Protein AF-A0A9D1CIZ6-F1 (afdb_monomer_lite)

InterPro domains:
  IPR032688 ABC-2 type transporter permease protein NosY-like [PF12679] (27-135)

Sequence (135 aa):
MQAAKAASGITTAKAPDRRAARGGFRTLYQKELADHFHSARFKIVFGLLVLTSLASLYGGLSGIRSADATSSDYVILALYTYSASGIPSFASFLAYLAPLAGLVLGFDAINRERSQGTLNRLVSQPIHRDAVINA

Organism: NCBI:txid2840693

Radius of gyration: 28.51 Å; chains: 1; bounding box: 68×51×86 Å

Foldseek 3Di:
DDDDDDDDPPPPDDPPDPVCLQCVVVVVVVVLVVVLCVDPVNVVLVVVLVVLLVVLLVVQVVVCVVVVVPPPPCSPVSSQQDADVVRGGSVVSCVPSVVVSVVVSVVVSVVVCVVVVNNVVVVVDDRDPCNVVSD

Secondary structure (DSSP, 8-state):
-------------PPP-TTHHHHHHHHHHHHHHHHHHH-HHHHHHHHHHHHHHHHHHHHHHHHHHHTTGGG-TTHHHHHHH--BTTB--HHHHHHHHHHHHHHHHHHHHHHHHHHTT-HHHHHHSPPPHHHHHT-

pLDDT: mean 81.63, std 13.82, range [42.69, 95.06]

Structure (mmCIF, N/CA/C/O backbone):
data_AF-A0A9D1CIZ6-F1
#
_entry.id   AF-A0A9D1CIZ6-F1
#
loop_
_atom_site.group_PDB
_atom_site.id
_atom_site.type_symbol
_atom_site.label_atom_id
_atom_site.label_alt_id
_atom_site.label_comp_id
_atom_site.label_asym_id
_atom_site.label_entity_id
_atom_site.label_seq_id
_atom_site.pdbx_PDB_ins_code
_atom_site.Cartn_x
_atom_site.Cartn_y
_atom_site.Cartn_z
_atom_site.occupancy
_atom_site.B_iso_or_equiv
_atom_site.auth_seq_id
_atom_site.auth_comp_id
_atom_site.auth_asym_id
_atom_site.auth_atom_id
_atom_site.pdbx_PDB_model_num
ATOM 1 N N . MET A 1 1 ? -52.247 -42.228 57.428 1.00 49.25 1 MET A N 1
ATOM 2 C CA . MET A 1 1 ? -51.387 -42.541 56.267 1.00 49.25 1 MET A CA 1
ATOM 3 C C . MET A 1 1 ? -51.825 -41.695 55.082 1.00 49.25 1 MET A C 1
ATOM 5 O O . MET A 1 1 ? -52.850 -42.005 54.501 1.00 49.25 1 MET A O 1
ATOM 9 N N . GLN A 1 2 ? -51.088 -40.639 54.741 1.00 42.69 2 GLN A N 1
ATOM 10 C CA . GLN A 1 2 ? -50.898 -40.200 53.352 1.00 42.69 2 GLN A CA 1
ATOM 11 C C . GLN A 1 2 ? -49.779 -39.158 53.337 1.00 42.69 2 GLN A C 1
ATOM 13 O O . GLN A 1 2 ? -49.846 -38.139 54.018 1.00 42.69 2 GLN A O 1
ATOM 18 N N . ALA A 1 3 ? -48.699 -39.522 52.652 1.00 48.97 3 ALA A N 1
ATOM 19 C CA . ALA A 1 3 ? -47.432 -38.818 52.613 1.00 48.97 3 ALA A CA 1
ATOM 20 C C . ALA A 1 3 ? -47.459 -37.673 51.593 1.00 48.97 3 ALA A C 1
ATOM 22 O O . ALA A 1 3 ? -48.099 -37.761 50.545 1.00 48.97 3 ALA A O 1
ATOM 23 N N . ALA A 1 4 ? -46.730 -36.610 51.925 1.00 51.75 4 ALA A N 1
ATOM 24 C CA . ALA A 1 4 ? -46.528 -35.424 51.114 1.00 51.75 4 ALA A CA 1
ATOM 25 C C . ALA A 1 4 ? -45.938 -35.758 49.731 1.00 51.75 4 ALA A C 1
ATOM 27 O O . ALA A 1 4 ? -44.907 -36.418 49.609 1.00 51.75 4 ALA A O 1
ATOM 28 N N . LYS A 1 5 ? -46.591 -35.255 48.680 1.00 50.66 5 LYS A N 1
ATOM 29 C CA . LYS A 1 5 ? -46.140 -35.320 47.287 1.00 50.66 5 LYS A CA 1
ATOM 30 C C . LYS A 1 5 ? -45.131 -34.194 47.046 1.00 50.66 5 LYS A C 1
ATOM 32 O O . LYS A 1 5 ? -45.517 -33.046 46.844 1.00 50.66 5 LYS A O 1
ATOM 37 N N . ALA A 1 6 ? -43.842 -34.520 47.112 1.00 50.91 6 ALA A N 1
ATOM 38 C CA . ALA A 1 6 ? -42.755 -33.594 46.813 1.00 50.91 6 ALA A CA 1
ATOM 39 C C . ALA A 1 6 ? -42.740 -33.227 45.318 1.00 50.91 6 ALA A C 1
ATOM 41 O O . ALA A 1 6 ? -42.762 -34.092 44.441 1.00 50.91 6 ALA A O 1
ATOM 42 N N . ALA A 1 7 ? -42.715 -31.925 45.041 1.00 58.78 7 ALA A N 1
ATOM 43 C CA . ALA A 1 7 ? -42.565 -31.354 43.714 1.00 58.78 7 ALA A CA 1
ATOM 44 C C . ALA A 1 7 ? -41.140 -31.597 43.187 1.00 58.78 7 ALA A C 1
ATOM 46 O O . ALA A 1 7 ? -40.175 -31.082 43.743 1.00 58.78 7 ALA A O 1
ATOM 47 N N . SER A 1 8 ? -41.013 -32.356 42.097 1.00 52.41 8 SER A N 1
ATOM 48 C CA . SER A 1 8 ? -39.769 -32.486 41.331 1.00 52.41 8 SER A CA 1
ATOM 49 C C . SER A 1 8 ? -39.896 -31.664 40.049 1.00 52.41 8 SER A C 1
ATOM 51 O O . SER A 1 8 ? -40.193 -32.175 38.971 1.00 52.41 8 SER A O 1
ATOM 53 N N . GLY A 1 9 ? -39.757 -30.346 40.196 1.00 52.78 9 GLY A N 1
ATOM 54 C CA . GLY A 1 9 ? -39.577 -29.429 39.077 1.00 52.78 9 GLY A CA 1
ATOM 55 C C . GLY A 1 9 ? -38.120 -29.470 38.634 1.00 52.78 9 GLY A C 1
ATOM 56 O O . GLY A 1 9 ? -37.329 -28.627 39.044 1.00 52.78 9 GLY A O 1
ATOM 57 N N . ILE A 1 10 ? -37.754 -30.473 37.833 1.00 59.28 10 ILE A N 1
ATOM 58 C CA . ILE A 1 10 ? -36.444 -30.524 37.180 1.00 59.28 10 ILE A CA 1
ATOM 59 C C . ILE A 1 10 ? -36.441 -29.433 36.110 1.00 59.28 10 ILE A C 1
ATOM 61 O O . ILE A 1 10 ? -37.005 -29.586 35.028 1.00 59.28 10 ILE A O 1
ATOM 65 N N . THR A 1 11 ? -35.826 -28.301 36.432 1.00 60.28 11 THR A N 1
ATOM 66 C CA . THR A 1 11 ? -35.488 -27.252 35.478 1.00 60.28 11 THR A CA 1
ATOM 67 C C . THR A 1 11 ? -34.479 -27.821 34.484 1.00 60.28 11 THR A C 1
ATOM 69 O O . THR A 1 11 ? -33.290 -27.952 34.762 1.00 60.28 11 THR A O 1
ATOM 72 N N . THR A 1 12 ? -34.948 -28.197 33.295 1.00 60.03 12 THR A N 1
ATOM 73 C CA . THR A 1 12 ? -34.079 -28.506 32.158 1.00 60.03 12 THR A CA 1
ATOM 74 C C . THR A 1 12 ? -33.305 -27.247 31.783 1.00 60.03 12 THR A C 1
ATOM 76 O O . THR A 1 12 ? -33.806 -26.385 31.059 1.00 60.03 12 THR A O 1
ATOM 79 N N . ALA A 1 13 ? -32.086 -27.117 32.304 1.00 58.56 13 ALA A N 1
ATOM 80 C CA . ALA A 1 13 ? -31.136 -26.109 31.870 1.00 58.56 13 ALA A CA 1
ATOM 81 C C . ALA A 1 13 ? -30.879 -26.306 30.369 1.00 58.56 13 ALA A C 1
ATOM 83 O O . ALA A 1 13 ? -30.318 -27.316 29.941 1.00 58.56 13 ALA A O 1
ATOM 84 N N . LYS A 1 14 ? -31.341 -25.351 29.557 1.00 61.72 14 LYS A N 1
ATOM 85 C CA . LYS A 1 14 ? -31.090 -25.305 28.115 1.00 61.72 14 LYS A CA 1
ATOM 86 C C . LYS A 1 14 ? -29.576 -25.310 27.895 1.00 61.72 14 LYS A C 1
ATOM 88 O O . LYS A 1 14 ? -28.889 -24.388 28.329 1.00 61.72 14 LYS A O 1
ATOM 93 N N . ALA A 1 15 ? -29.064 -26.358 27.250 1.00 63.34 15 ALA A N 1
ATOM 94 C CA . ALA A 1 15 ? -27.646 -26.475 26.934 1.00 63.34 15 ALA A CA 1
ATOM 95 C C . ALA A 1 15 ? -27.171 -25.240 26.139 1.00 63.34 15 ALA A C 1
ATOM 97 O O . ALA A 1 15 ? -27.902 -24.778 25.256 1.00 63.34 15 ALA A O 1
ATOM 98 N N . PRO A 1 16 ? -25.975 -24.694 26.433 1.00 60.22 16 PRO A N 1
ATOM 99 C CA . PRO A 1 16 ? -25.461 -23.527 25.732 1.00 60.22 16 PRO A CA 1
ATOM 100 C C . PRO A 1 16 ? -25.316 -23.840 24.240 1.00 60.22 16 PRO A C 1
ATOM 102 O O . PRO A 1 16 ? -24.802 -24.894 23.855 1.00 60.22 16 PRO A O 1
ATOM 105 N N . ASP A 1 17 ? -25.805 -22.927 23.405 1.00 60.56 17 ASP A N 1
ATOM 106 C CA . ASP A 1 17 ? -25.877 -23.087 21.957 1.00 60.56 17 ASP A CA 1
ATOM 107 C C . ASP A 1 17 ? -24.463 -23.132 21.349 1.00 60.56 17 ASP A C 1
ATOM 109 O O . ASP A 1 17 ? -23.820 -22.112 21.093 1.00 60.56 17 ASP A O 1
ATOM 113 N N . ARG A 1 18 ? -23.945 -24.349 21.140 1.00 57.00 18 ARG A N 1
ATOM 114 C CA . ARG A 1 18 ? -22.586 -24.618 20.631 1.00 57.00 18 ARG A CA 1
ATOM 115 C C . ARG A 1 18 ? -22.340 -24.065 19.219 1.00 57.00 18 ARG A C 1
ATOM 117 O O . ARG A 1 18 ? -21.194 -24.038 18.774 1.00 57.00 18 ARG A O 1
ATOM 124 N N . ARG A 1 19 ? -23.386 -23.625 18.506 1.00 53.09 19 ARG A N 1
ATOM 125 C CA . ARG A 1 19 ? -23.282 -23.057 17.152 1.00 53.09 19 ARG A CA 1
ATOM 126 C C . ARG A 1 19 ? -22.657 -21.658 17.139 1.00 53.09 19 ARG A C 1
ATOM 128 O O . ARG A 1 19 ? -21.920 -21.348 16.207 1.00 53.09 19 ARG A O 1
ATOM 135 N N . ALA A 1 20 ? -22.857 -20.856 18.187 1.00 53.12 20 ALA A N 1
ATOM 136 C CA . ALA A 1 20 ? -22.302 -19.500 18.272 1.00 53.12 20 ALA A CA 1
ATOM 137 C C . ALA A 1 20 ? -20.763 -19.479 18.401 1.00 53.12 20 ALA A C 1
ATOM 139 O O . ALA A 1 20 ? -20.105 -18.573 17.893 1.00 53.12 20 ALA A O 1
ATOM 140 N N . ALA A 1 21 ? -20.174 -20.506 19.024 1.00 54.84 21 ALA A N 1
ATOM 141 C CA . ALA A 1 21 ? -18.742 -20.549 19.331 1.00 54.84 21 ALA A CA 1
ATOM 142 C C . ALA A 1 21 ? -17.835 -20.839 18.117 1.00 54.84 21 ALA A C 1
ATOM 144 O O . ALA A 1 21 ? -16.661 -20.487 18.145 1.00 54.84 21 ALA A O 1
ATOM 145 N N . ARG A 1 22 ? -18.361 -21.462 17.052 1.00 57.12 22 ARG A N 1
ATOM 146 C CA . ARG A 1 22 ? -17.583 -21.820 15.846 1.00 57.12 22 ARG A CA 1
ATOM 147 C C . ARG A 1 22 ? -17.650 -20.771 14.732 1.00 57.12 22 ARG A C 1
ATOM 149 O O . ARG A 1 22 ? -16.726 -20.676 13.940 1.00 57.12 22 ARG A O 1
ATOM 156 N N . GLY A 1 23 ? -18.721 -19.976 14.667 1.00 61.94 23 GLY A N 1
ATOM 157 C CA . GLY A 1 23 ? -18.898 -18.955 13.623 1.00 61.94 23 GLY A CA 1
ATOM 158 C C . GLY A 1 23 ? -18.379 -17.559 13.985 1.00 61.94 23 GLY A C 1
ATOM 159 O O . GLY A 1 23 ? -18.101 -16.764 13.090 1.00 61.94 23 GLY A O 1
ATOM 160 N N . GLY A 1 24 ? -18.229 -17.262 15.282 1.00 76.06 24 GLY A N 1
ATOM 161 C CA . GLY A 1 24 ? -17.985 -15.903 15.779 1.00 76.06 24 GLY A CA 1
ATOM 162 C C . GLY A 1 24 ? -16.670 -15.267 15.314 1.00 76.06 24 GLY A C 1
ATOM 163 O O . GLY A 1 24 ? -16.638 -14.074 15.011 1.00 76.06 24 GLY A O 1
ATOM 164 N N . PHE A 1 25 ? -15.593 -16.053 15.208 1.00 79.50 25 PHE A N 1
ATOM 165 C CA . PHE A 1 25 ? -14.284 -15.544 14.785 1.00 79.50 25 PHE A CA 1
ATOM 166 C C . PHE A 1 25 ? -14.290 -15.097 13.321 1.00 79.50 25 PHE A C 1
ATOM 168 O O . PHE A 1 25 ? -13.880 -13.981 13.015 1.00 79.50 25 PHE A O 1
ATOM 175 N N . ARG A 1 26 ? -14.834 -15.924 12.420 1.00 82.88 26 ARG A N 1
ATOM 176 C CA . ARG A 1 26 ? -14.947 -15.585 10.997 1.00 82.88 26 ARG A CA 1
ATOM 177 C C . ARG A 1 26 ? -15.812 -14.344 10.778 1.00 82.88 26 ARG A C 1
ATOM 179 O O . ARG A 1 26 ? -15.436 -13.484 9.987 1.00 82.88 26 ARG A O 1
ATOM 186 N N . THR A 1 27 ? -16.937 -14.223 11.486 1.00 83.94 27 THR A N 1
ATOM 187 C CA . THR A 1 27 ? -17.799 -13.033 11.393 1.00 83.94 27 THR A CA 1
ATOM 188 C C . THR A 1 27 ? -17.107 -11.776 11.910 1.00 83.94 27 THR A C 1
ATOM 190 O O . THR A 1 27 ? -17.237 -10.720 11.298 1.00 83.94 27 THR A O 1
ATOM 193 N N . LEU A 1 28 ? -16.336 -11.886 12.998 1.00 82.81 28 LEU A N 1
ATOM 194 C CA . LEU A 1 28 ? -15.550 -10.775 13.528 1.00 82.81 28 LEU A CA 1
ATOM 195 C C . LEU A 1 28 ? -14.457 -10.367 12.535 1.00 82.81 28 LEU A C 1
ATOM 197 O O . LEU A 1 28 ? -14.377 -9.200 12.178 1.00 82.81 28 LEU A O 1
ATOM 201 N N . TYR A 1 29 ? -13.680 -11.327 12.031 1.00 85.00 29 TYR A N 1
ATOM 202 C CA . TYR A 1 29 ? -12.633 -11.083 11.039 1.00 85.00 29 TYR A CA 1
ATOM 203 C C . TYR A 1 29 ? -13.176 -10.387 9.789 1.00 85.00 29 TYR A C 1
ATOM 205 O O . TYR A 1 29 ? -12.629 -9.378 9.358 1.00 85.00 29 TYR A O 1
ATOM 213 N N . GLN A 1 30 ? -14.276 -10.890 9.222 1.00 88.31 30 GLN A N 1
ATOM 214 C CA . GLN A 1 30 ? -14.899 -10.283 8.045 1.00 88.31 30 GLN A CA 1
ATOM 215 C C . GLN A 1 30 ? -15.380 -8.858 8.323 1.00 88.31 30 GLN A C 1
ATOM 217 O O . GLN A 1 30 ? -15.211 -7.987 7.472 1.00 88.31 30 GLN A O 1
ATOM 222 N N . LYS A 1 31 ? -15.941 -8.613 9.511 1.00 86.69 31 LYS A N 1
ATOM 223 C CA . LYS A 1 31 ? -16.367 -7.280 9.939 1.00 86.69 31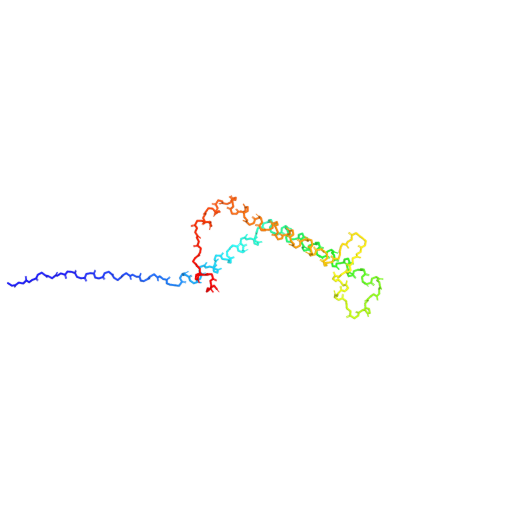 LYS A CA 1
ATOM 224 C C . LYS A 1 31 ? -15.173 -6.328 10.075 1.00 86.69 31 LYS A C 1
ATOM 226 O O . LYS A 1 31 ? -15.204 -5.255 9.484 1.00 86.69 31 LYS A O 1
ATOM 231 N N . GLU A 1 32 ? -14.106 -6.731 10.764 1.00 86.69 32 GLU A N 1
ATOM 232 C CA . GLU A 1 32 ? -12.905 -5.898 10.932 1.00 86.69 32 GLU A CA 1
ATOM 233 C C . GLU A 1 32 ? -12.189 -5.629 9.597 1.00 86.69 32 GLU A C 1
ATOM 235 O O . GLU A 1 32 ? -11.774 -4.502 9.320 1.00 86.69 32 GLU A O 1
ATOM 240 N N . LEU A 1 33 ? -12.097 -6.632 8.717 1.00 88.38 33 LEU A N 1
ATOM 241 C CA . LEU A 1 33 ? -11.508 -6.477 7.386 1.00 88.38 33 LEU A CA 1
ATOM 242 C C . LEU A 1 33 ? -12.321 -5.503 6.518 1.00 88.38 33 LEU A C 1
ATOM 244 O O . LEU A 1 33 ? -11.754 -4.619 5.873 1.00 88.38 33 LEU A O 1
ATOM 248 N N . ALA A 1 34 ? -13.650 -5.644 6.514 1.00 89.56 34 ALA A N 1
ATOM 249 C CA . ALA A 1 34 ? -14.538 -4.752 5.777 1.00 89.56 34 ALA A CA 1
ATOM 250 C C . ALA A 1 34 ? -14.433 -3.311 6.294 1.00 89.56 34 ALA A C 1
ATOM 252 O O . ALA A 1 34 ? -14.292 -2.379 5.497 1.00 89.56 34 ALA A O 1
ATOM 253 N N . ASP A 1 35 ? -14.413 -3.131 7.616 1.00 86.81 35 ASP A N 1
ATOM 254 C CA . ASP A 1 35 ? -14.234 -1.824 8.244 1.00 86.81 35 ASP A CA 1
ATOM 255 C C . ASP A 1 35 ? -12.882 -1.203 7.870 1.00 86.81 35 ASP A C 1
ATOM 257 O O . ASP A 1 35 ? -12.802 0.017 7.668 1.00 86.81 35 ASP A O 1
ATOM 261 N N . HIS A 1 36 ? -11.818 -2.006 7.772 1.00 89.25 36 HIS A N 1
ATOM 262 C CA . HIS A 1 36 ? -10.498 -1.539 7.358 1.00 89.25 36 HIS A CA 1
ATOM 263 C C . HIS A 1 36 ? -10.477 -1.121 5.878 1.00 89.25 36 HIS A C 1
ATOM 265 O O . HIS A 1 36 ? -9.971 -0.044 5.557 1.00 89.25 36 HIS A O 1
ATOM 271 N N . PHE A 1 37 ? -11.054 -1.916 4.971 1.00 90.50 37 PHE A N 1
ATOM 272 C CA . PHE A 1 37 ? -11.102 -1.601 3.536 1.00 90.50 37 PHE A CA 1
ATOM 273 C C . PHE A 1 37 ? -12.026 -0.428 3.194 1.00 90.50 37 PHE A C 1
ATOM 275 O O . PHE A 1 37 ? -11.776 0.312 2.239 1.00 90.50 37 PHE A O 1
ATOM 282 N N . HIS A 1 38 ? -13.067 -0.191 3.993 1.00 90.12 38 HIS A N 1
ATOM 283 C CA . HIS A 1 38 ? -13.930 0.974 3.816 1.00 90.12 38 HIS A CA 1
ATOM 284 C C . HIS A 1 38 ? -13.307 2.288 4.307 1.00 90.12 38 HIS A C 1
ATOM 286 O O . HIS A 1 38 ? -13.775 3.357 3.894 1.00 90.12 38 HIS A O 1
ATOM 292 N N . SER A 1 39 ? -12.245 2.231 5.118 1.00 89.69 39 SER A N 1
ATOM 293 C CA . SER A 1 39 ? -11.541 3.409 5.634 1.00 89.69 39 SER A CA 1
ATOM 294 C C . SER A 1 39 ? -11.007 4.300 4.507 1.00 89.69 39 SER A C 1
ATOM 296 O O . SER A 1 39 ? -10.341 3.833 3.582 1.00 89.69 39 SER A O 1
ATOM 298 N N . ALA A 1 40 ? -11.242 5.612 4.606 1.00 91.06 40 ALA A N 1
ATOM 299 C CA . ALA A 1 40 ? -10.680 6.587 3.670 1.00 91.06 40 ALA A CA 1
ATOM 300 C C . ALA A 1 40 ? -9.141 6.551 3.660 1.00 91.06 40 ALA A C 1
ATOM 302 O O . ALA A 1 40 ? -8.532 6.655 2.600 1.00 91.06 40 ALA A O 1
ATOM 303 N N . ARG A 1 41 ? -8.515 6.332 4.826 1.00 90.62 41 ARG A N 1
ATOM 304 C CA . ARG A 1 41 ? -7.052 6.250 4.969 1.00 90.62 41 ARG A CA 1
ATOM 305 C C . ARG A 1 41 ? -6.478 5.072 4.190 1.00 90.62 41 ARG A C 1
ATOM 307 O O . ARG A 1 41 ? -5.543 5.252 3.416 1.00 90.62 41 ARG A O 1
ATOM 314 N N . PHE A 1 42 ? -7.102 3.899 4.324 1.00 92.50 42 PHE A N 1
ATOM 315 C CA . PHE A 1 42 ? -6.738 2.715 3.550 1.00 92.50 42 PHE A CA 1
ATOM 316 C C . PHE A 1 42 ? -6.852 2.983 2.047 1.00 92.50 42 PHE A C 1
ATOM 318 O O . PHE A 1 42 ? -5.905 2.726 1.312 1.00 92.50 42 PHE A O 1
ATOM 325 N N . LYS A 1 43 ? -7.972 3.562 1.593 1.00 94.19 43 LYS A N 1
ATOM 326 C CA . LYS A 1 43 ? -8.195 3.872 0.171 1.00 94.19 43 LYS A CA 1
ATOM 327 C C . LYS A 1 43 ? -7.147 4.832 -0.394 1.00 94.19 43 LYS A C 1
ATOM 329 O O . LYS A 1 43 ? -6.702 4.626 -1.517 1.00 94.19 43 LYS A O 1
ATOM 334 N N . ILE A 1 44 ? -6.731 5.843 0.372 1.00 93.56 44 ILE A N 1
ATOM 335 C CA . ILE A 1 44 ? -5.686 6.793 -0.043 1.00 93.56 44 ILE A CA 1
ATOM 336 C C . ILE A 1 44 ? -4.338 6.082 -0.196 1.00 93.56 44 ILE A C 1
ATOM 338 O O . ILE A 1 44 ? -3.702 6.205 -1.240 1.00 93.56 44 ILE A O 1
ATOM 342 N N . VAL A 1 45 ? -3.914 5.311 0.812 1.00 92.62 45 VAL A N 1
ATOM 343 C CA . VAL A 1 45 ? -2.633 4.582 0.772 1.00 92.62 45 VAL A CA 1
ATOM 344 C C . VAL A 1 45 ? -2.637 3.542 -0.350 1.00 92.62 45 VAL A C 1
ATOM 346 O O . VAL A 1 45 ? -1.689 3.470 -1.128 1.00 92.62 45 VAL A O 1
ATOM 349 N N . PHE A 1 46 ? -3.723 2.780 -0.483 1.00 92.62 46 PHE A N 1
ATOM 350 C CA . PHE A 1 46 ? -3.889 1.798 -1.550 1.00 92.62 46 PHE A CA 1
ATOM 351 C C . PHE A 1 46 ? -3.875 2.455 -2.936 1.00 92.62 46 PHE A C 1
ATOM 353 O O . PHE A 1 46 ? -3.171 1.993 -3.829 1.00 92.62 46 PHE A O 1
ATOM 360 N N . GLY A 1 47 ? -4.585 3.574 -3.106 1.00 94.75 47 GLY A N 1
ATOM 361 C CA . GLY A 1 47 ? -4.572 4.350 -4.343 1.00 94.75 47 GLY A CA 1
ATOM 362 C C . GLY A 1 47 ? -3.174 4.853 -4.701 1.00 94.75 47 GLY A C 1
ATOM 363 O O . GLY A 1 47 ? -2.758 4.722 -5.849 1.00 94.75 47 GLY A O 1
ATOM 364 N N . LEU A 1 48 ? -2.413 5.352 -3.723 1.00 92.50 48 LEU A N 1
ATOM 365 C CA . LEU A 1 48 ? -1.033 5.789 -3.933 1.00 92.50 48 LEU A CA 1
ATOM 366 C C . LEU A 1 48 ? -0.131 4.627 -4.374 1.00 92.50 48 LEU A C 1
ATOM 368 O O . LEU A 1 48 ? 0.644 4.785 -5.317 1.00 92.50 48 LEU A O 1
ATOM 372 N N . LEU A 1 49 ? -0.258 3.455 -3.742 1.00 92.81 49 LEU A N 1
ATOM 373 C CA . LEU A 1 49 ? 0.481 2.251 -4.133 1.00 92.81 49 LEU A CA 1
ATOM 374 C C . LEU A 1 49 ? 0.153 1.813 -5.561 1.00 92.81 49 LEU A C 1
ATOM 376 O O . LEU A 1 49 ? 1.061 1.492 -6.323 1.00 92.81 49 LEU A O 1
ATOM 380 N N . VAL A 1 50 ? -1.127 1.826 -5.940 1.00 93.75 50 VAL A N 1
ATOM 381 C CA . VAL A 1 50 ? -1.560 1.467 -7.297 1.00 93.75 50 VAL A CA 1
ATOM 382 C C . VAL A 1 50 ? -1.039 2.478 -8.317 1.00 93.75 50 VAL A C 1
ATOM 384 O O . VAL A 1 50 ? -0.449 2.077 -9.314 1.00 93.75 50 VAL A O 1
ATOM 387 N N . LEU A 1 51 ? -1.197 3.781 -8.066 1.00 93.25 51 LEU A N 1
ATOM 388 C CA . LEU A 1 51 ? -0.749 4.837 -8.982 1.00 93.25 51 LEU A CA 1
ATOM 389 C C . LEU A 1 51 ? 0.753 4.769 -9.245 1.00 93.25 51 LEU A C 1
ATOM 391 O O . LEU A 1 51 ? 1.201 4.842 -10.386 1.00 93.25 51 LEU A O 1
ATOM 395 N N . THR A 1 52 ? 1.533 4.605 -8.187 1.00 89.88 52 THR A N 1
ATOM 396 C CA . THR A 1 52 ? 2.988 4.542 -8.292 1.00 89.88 52 THR A CA 1
ATOM 397 C C . THR A 1 52 ? 3.479 3.240 -8.932 1.00 89.88 52 THR A C 1
ATOM 399 O O . THR A 1 52 ? 4.385 3.270 -9.767 1.00 89.88 52 THR A O 1
ATOM 402 N N . SER A 1 53 ? 2.818 2.117 -8.638 1.00 89.69 53 SER A N 1
ATOM 403 C CA . SER A 1 53 ? 3.034 0.836 -9.323 1.00 89.69 53 SER A CA 1
ATOM 404 C C . SER A 1 53 ? 2.758 0.940 -10.825 1.00 89.69 53 SER A C 1
ATOM 406 O O . SER A 1 53 ? 3.569 0.495 -11.635 1.00 89.69 53 SER A O 1
ATOM 408 N N . LEU A 1 54 ? 1.645 1.574 -11.211 1.00 91.62 54 LEU A N 1
ATOM 409 C CA . LEU A 1 54 ? 1.292 1.806 -12.613 1.00 91.62 54 LEU A CA 1
ATOM 410 C C . LEU A 1 54 ? 2.283 2.743 -13.310 1.00 91.62 54 LEU A C 1
ATOM 412 O O . LEU A 1 54 ? 2.633 2.493 -14.460 1.00 91.62 54 LEU A O 1
ATOM 416 N N . ALA A 1 55 ? 2.770 3.784 -12.629 1.00 89.56 55 ALA A N 1
ATOM 417 C CA . ALA A 1 55 ? 3.778 4.688 -13.179 1.00 89.56 55 ALA A CA 1
ATOM 418 C C . ALA A 1 55 ? 5.097 3.958 -13.486 1.00 89.56 55 ALA A C 1
ATOM 420 O O . ALA A 1 55 ? 5.644 4.113 -14.578 1.00 89.56 55 ALA A O 1
ATOM 421 N N . SER A 1 56 ? 5.575 3.118 -12.560 1.00 89.50 56 SER A N 1
ATOM 422 C CA . SER A 1 56 ? 6.773 2.292 -12.772 1.00 89.50 56 SER A CA 1
ATOM 423 C C . SER A 1 56 ? 6.570 1.288 -13.914 1.00 89.50 56 SER A C 1
ATOM 425 O O . SER A 1 56 ? 7.410 1.195 -14.809 1.00 89.50 56 SER A O 1
ATOM 427 N N . LEU A 1 57 ? 5.413 0.615 -13.958 1.00 89.62 57 LEU A N 1
ATOM 428 C CA . LEU A 1 57 ? 5.066 -0.335 -15.019 1.00 89.62 57 LEU A CA 1
ATOM 429 C C . LEU A 1 57 ? 5.001 0.330 -16.402 1.00 89.62 57 LEU A C 1
ATOM 431 O O . LEU A 1 57 ? 5.520 -0.208 -17.379 1.00 89.62 57 LEU A O 1
ATOM 435 N N . TYR A 1 58 ? 4.382 1.508 -16.485 1.00 90.00 58 TYR A N 1
ATOM 436 C CA . TYR A 1 58 ? 4.308 2.296 -17.711 1.00 90.00 58 TYR A CA 1
ATOM 437 C C . TYR A 1 58 ? 5.702 2.746 -18.172 1.00 90.00 58 TYR A C 1
ATOM 439 O O . TYR A 1 58 ? 6.040 2.598 -19.348 1.00 90.00 58 TYR A O 1
ATOM 447 N N . GLY A 1 59 ? 6.540 3.220 -17.243 1.00 88.31 59 GLY A N 1
ATOM 448 C CA . GLY A 1 59 ? 7.940 3.555 -17.505 1.00 88.31 59 GLY A CA 1
ATOM 449 C C . GLY A 1 59 ? 8.720 2.362 -18.063 1.00 88.31 59 GLY A C 1
ATOM 450 O O . GLY A 1 59 ? 9.337 2.478 -19.120 1.00 88.31 59 GLY A O 1
ATOM 451 N N . GLY A 1 60 ? 8.601 1.196 -17.422 1.00 88.44 60 GLY A N 1
ATOM 452 C CA . GLY A 1 60 ? 9.202 -0.058 -17.880 1.00 88.44 60 GLY A CA 1
ATOM 453 C C . GLY A 1 60 ? 8.754 -0.470 -19.277 1.00 88.44 60 GLY A C 1
ATOM 454 O O . GLY A 1 60 ? 9.580 -0.739 -20.148 1.00 88.44 60 GLY A O 1
ATOM 455 N N . LEU A 1 61 ? 7.444 -0.451 -19.527 1.00 88.44 61 LEU A N 1
ATOM 456 C CA . LEU A 1 61 ? 6.883 -0.841 -20.817 1.00 88.44 61 LEU A CA 1
ATOM 457 C C . LEU A 1 61 ? 7.317 0.109 -21.942 1.00 88.44 61 LEU A C 1
ATOM 459 O O . LEU A 1 61 ? 7.657 -0.341 -23.035 1.00 88.44 61 LEU A O 1
ATOM 463 N N . SER A 1 62 ? 7.313 1.417 -21.678 1.00 87.31 62 SER A N 1
ATOM 464 C CA . SER A 1 62 ? 7.726 2.434 -22.653 1.00 87.31 62 SER A CA 1
ATOM 465 C C . SER A 1 62 ? 9.224 2.357 -22.975 1.00 87.31 62 SER A C 1
ATOM 467 O O . SER A 1 62 ? 9.615 2.466 -24.139 1.00 87.31 62 SER A O 1
ATOM 469 N N . GLY A 1 63 ? 10.054 2.077 -21.967 1.00 86.25 63 GLY A N 1
ATOM 470 C CA . GLY A 1 63 ? 11.492 1.899 -22.116 1.00 86.25 63 GLY A CA 1
ATOM 471 C C . GLY A 1 63 ? 11.873 0.657 -22.920 1.00 86.25 63 GLY A C 1
ATOM 472 O O . GLY A 1 63 ? 12.673 0.749 -23.848 1.00 86.25 63 GLY A O 1
ATOM 473 N N . ILE A 1 64 ? 11.253 -0.489 -22.624 1.00 85.56 64 ILE A N 1
ATOM 474 C CA . ILE A 1 64 ? 11.500 -1.757 -23.335 1.00 85.56 64 ILE A CA 1
ATOM 475 C C . ILE A 1 64 ? 11.096 -1.658 -24.810 1.00 85.56 64 ILE A C 1
ATOM 477 O O . ILE A 1 64 ? 11.830 -2.132 -25.675 1.00 85.56 64 ILE A O 1
ATOM 481 N N . ARG A 1 65 ? 9.963 -1.004 -25.106 1.00 84.56 65 ARG A N 1
ATOM 482 C CA . ARG A 1 65 ? 9.506 -0.768 -26.487 1.00 84.56 65 ARG A CA 1
ATOM 483 C C . ARG A 1 65 ? 10.469 0.119 -27.271 1.00 84.56 65 ARG A C 1
ATOM 485 O O . ARG A 1 65 ? 10.738 -0.161 -28.429 1.00 84.56 65 ARG A O 1
ATOM 492 N N . SER A 1 66 ? 10.989 1.170 -26.638 1.00 82.00 66 SER A N 1
ATOM 493 C CA . SER A 1 66 ? 11.950 2.087 -27.267 1.00 82.00 66 SER A CA 1
ATOM 494 C C . SER A 1 66 ? 13.307 1.434 -27.544 1.00 82.00 66 SER A C 1
ATOM 496 O O . SER A 1 66 ? 14.007 1.843 -28.462 1.00 82.00 66 SER A O 1
ATOM 498 N N . ALA A 1 67 ? 13.688 0.434 -26.748 1.00 75.50 67 ALA A N 1
ATOM 499 C CA . ALA A 1 67 ? 14.968 -0.260 -26.860 1.00 75.50 67 ALA A CA 1
ATOM 500 C C . ALA A 1 67 ? 14.950 -1.456 -27.835 1.00 75.50 67 ALA A C 1
ATOM 502 O O . ALA A 1 67 ? 15.925 -2.202 -27.873 1.00 75.50 67 ALA A O 1
ATOM 503 N N . ASP A 1 68 ? 13.844 -1.687 -28.559 1.00 67.50 68 ASP A N 1
ATOM 504 C CA . ASP A 1 68 ? 13.613 -2.875 -29.404 1.00 67.50 68 ASP A CA 1
ATOM 505 C C . ASP A 1 68 ? 13.877 -4.216 -28.678 1.00 67.50 68 ASP A C 1
ATOM 507 O O . ASP A 1 68 ? 14.124 -5.266 -29.273 1.00 67.50 68 ASP A O 1
ATOM 511 N N . ALA A 1 69 ? 13.754 -4.207 -27.346 1.00 61.84 69 ALA A N 1
ATOM 512 C CA . ALA A 1 69 ? 13.999 -5.361 -26.482 1.00 61.84 69 ALA A CA 1
ATOM 513 C C . ALA A 1 69 ? 12.854 -6.396 -26.518 1.00 61.84 69 ALA A C 1
ATOM 515 O O . ALA A 1 69 ? 12.855 -7.362 -25.754 1.00 61.84 69 ALA A O 1
ATOM 516 N N . THR A 1 70 ? 11.890 -6.218 -27.426 1.00 57.22 70 THR A N 1
ATOM 517 C CA . THR A 1 70 ? 10.766 -7.129 -27.700 1.00 57.22 70 THR A CA 1
ATOM 518 C C . THR A 1 70 ? 11.234 -8.532 -28.120 1.00 57.22 70 THR A C 1
ATOM 520 O O . THR A 1 70 ? 10.486 -9.491 -27.967 1.00 57.22 70 THR A O 1
ATOM 523 N N . SER A 1 71 ? 12.481 -8.669 -28.583 1.00 59.25 71 SER A N 1
ATOM 524 C CA . SER A 1 71 ? 13.117 -9.946 -28.950 1.00 59.25 71 SER A CA 1
ATOM 525 C C . SER A 1 71 ? 13.694 -10.733 -27.761 1.00 59.25 71 SER A C 1
ATOM 527 O O . SER A 1 71 ? 14.320 -11.767 -27.965 1.00 59.25 71 SER A O 1
ATOM 529 N N . SER A 1 72 ? 13.558 -10.235 -26.527 1.00 64.25 72 SER A N 1
ATOM 530 C CA . SER A 1 72 ? 14.105 -10.883 -25.330 1.00 64.25 72 SER A CA 1
ATOM 531 C C . SER A 1 72 ? 13.234 -12.054 -24.870 1.00 64.25 72 SER A C 1
ATOM 533 O O . SER A 1 72 ? 12.041 -11.879 -24.622 1.00 64.25 72 SER A O 1
ATOM 535 N N . ASP A 1 73 ? 13.854 -13.213 -24.635 1.00 81.31 73 ASP A N 1
ATOM 536 C CA . ASP A 1 73 ? 13.214 -14.413 -24.068 1.00 81.31 73 ASP A CA 1
ATOM 537 C C . ASP A 1 73 ? 12.548 -14.166 -22.692 1.00 81.31 73 ASP A C 1
ATOM 539 O O . ASP A 1 73 ? 11.726 -14.964 -22.240 1.00 81.31 73 ASP A O 1
ATOM 543 N N . TYR A 1 74 ? 12.860 -13.045 -22.016 1.00 87.06 74 TYR A N 1
ATOM 544 C CA . TYR A 1 74 ? 12.436 -12.750 -20.640 1.00 87.06 74 TYR A CA 1
ATOM 545 C C . TYR A 1 74 ? 11.767 -11.375 -20.471 1.00 87.06 74 TYR A C 1
ATOM 547 O O . TYR A 1 74 ? 12.139 -10.588 -19.596 1.00 87.06 74 TYR A O 1
ATOM 555 N N . VAL A 1 75 ? 10.733 -11.085 -21.266 1.00 86.31 75 VAL A N 1
ATOM 556 C CA . VAL A 1 75 ? 9.990 -9.805 -21.216 1.00 86.31 75 VAL A CA 1
ATOM 557 C C . VAL A 1 75 ? 9.457 -9.463 -19.814 1.00 86.31 75 VAL A C 1
ATOM 559 O O . VAL A 1 75 ? 9.538 -8.312 -19.392 1.00 86.31 75 VAL A O 1
ATOM 562 N N . ILE A 1 76 ? 8.947 -10.444 -19.059 1.00 88.94 76 ILE A N 1
ATOM 563 C CA . ILE A 1 76 ? 8.407 -10.211 -17.703 1.00 88.94 76 ILE A CA 1
ATOM 564 C C . ILE A 1 76 ? 9.516 -9.783 -16.735 1.00 88.94 76 ILE A C 1
ATOM 566 O O . ILE A 1 76 ? 9.328 -8.849 -15.958 1.00 88.94 76 ILE A O 1
ATOM 570 N N . LEU A 1 77 ? 10.678 -10.442 -16.792 1.00 90.81 77 LEU A N 1
ATOM 571 C CA . LEU A 1 77 ? 11.812 -10.096 -15.938 1.00 90.81 77 LEU A CA 1
ATOM 572 C C . LEU A 1 77 ? 12.344 -8.709 -16.291 1.00 90.81 77 LEU A C 1
ATOM 574 O O . LEU A 1 77 ? 12.577 -7.913 -15.387 1.00 90.81 77 LEU A O 1
ATOM 578 N N . ALA A 1 78 ? 12.471 -8.407 -17.587 1.00 88.88 78 ALA A N 1
A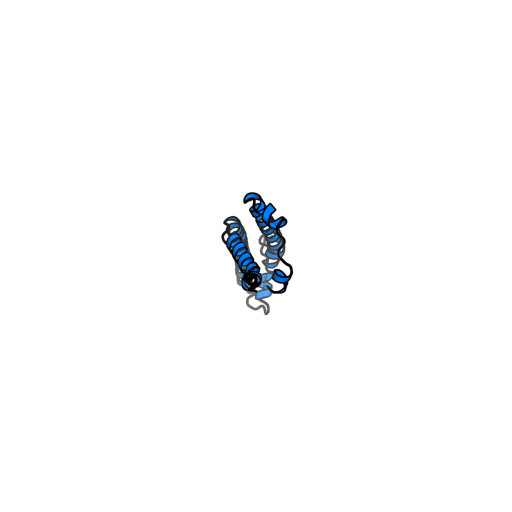TOM 579 C CA . ALA A 1 78 ? 12.865 -7.084 -18.056 1.00 88.88 78 ALA A CA 1
ATOM 580 C C . ALA A 1 78 ? 11.902 -6.007 -17.537 1.00 88.88 78 ALA A C 1
ATOM 582 O O . ALA A 1 78 ? 12.347 -5.000 -17.006 1.00 88.88 78 ALA A O 1
ATOM 583 N N . LEU A 1 79 ? 10.588 -6.233 -17.601 1.00 90.06 79 LEU A N 1
ATOM 584 C CA . LEU A 1 79 ? 9.593 -5.290 -17.085 1.00 90.06 79 LEU A CA 1
ATOM 585 C C . LEU A 1 79 ? 9.683 -5.104 -15.562 1.00 90.06 79 LEU A C 1
ATOM 587 O O . LEU A 1 79 ? 9.480 -4.003 -15.057 1.00 90.06 79 LEU A O 1
ATOM 591 N N . TYR A 1 80 ? 10.007 -6.173 -14.833 1.00 90.75 80 TYR A N 1
ATOM 592 C CA . TYR A 1 80 ? 10.147 -6.159 -13.377 1.00 90.75 80 TYR A CA 1
ATOM 593 C C . TYR A 1 80 ? 11.398 -5.396 -12.909 1.00 90.75 80 TYR A C 1
ATOM 595 O O . TYR A 1 80 ? 11.364 -4.724 -11.874 1.00 90.75 80 TYR A O 1
ATOM 603 N N . THR A 1 81 ? 12.498 -5.489 -13.663 1.00 90.75 81 THR A N 1
ATOM 604 C CA . THR A 1 81 ? 13.815 -4.956 -13.279 1.00 90.75 81 THR A CA 1
ATOM 605 C C . THR A 1 81 ? 14.216 -3.678 -14.010 1.00 90.75 81 THR A C 1
ATOM 607 O O . THR A 1 81 ? 15.146 -3.010 -13.560 1.00 90.75 81 THR A O 1
ATOM 610 N N . TYR A 1 82 ? 13.526 -3.299 -15.089 1.00 90.00 82 TYR A N 1
ATOM 611 C CA . TYR A 1 82 ? 13.839 -2.090 -15.845 1.00 90.00 82 TYR A CA 1
ATOM 612 C C . TYR A 1 82 ? 13.689 -0.839 -14.977 1.00 90.00 82 TYR A C 1
ATOM 614 O O . TYR A 1 82 ? 12.654 -0.622 -14.349 1.00 90.00 82 TYR A O 1
ATOM 622 N N . SER A 1 83 ? 14.708 0.017 -14.992 1.00 88.75 83 SER A N 1
ATOM 623 C CA . SER A 1 83 ? 14.698 1.331 -14.349 1.00 88.75 83 SER A CA 1
ATOM 624 C C . SER A 1 83 ? 15.141 2.393 -15.346 1.00 88.75 83 SER A C 1
ATOM 626 O O . SER A 1 83 ? 16.205 2.261 -15.954 1.00 88.75 83 SER A O 1
ATOM 628 N N . ALA A 1 84 ? 14.357 3.459 -15.483 1.00 80.31 84 ALA A N 1
ATOM 629 C CA . ALA A 1 84 ? 14.752 4.634 -16.252 1.00 80.31 84 ALA A CA 1
ATOM 630 C C . ALA A 1 84 ? 15.502 5.629 -15.354 1.00 80.31 84 ALA A C 1
ATOM 632 O O . ALA A 1 84 ? 15.477 5.524 -14.126 1.00 80.31 84 ALA A O 1
ATOM 633 N N . SER A 1 85 ?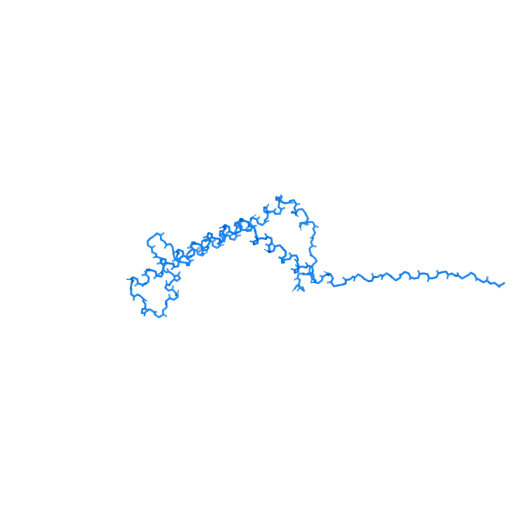 16.142 6.635 -15.953 1.00 81.19 85 SER A N 1
ATOM 634 C CA . SER A 1 85 ? 16.769 7.719 -15.189 1.00 81.19 85 SER A CA 1
ATOM 635 C C . SER A 1 85 ? 15.738 8.394 -14.276 1.00 81.19 85 SER A C 1
ATOM 637 O O . SER A 1 85 ? 14.754 8.959 -14.750 1.00 81.19 85 SER A O 1
ATOM 639 N N . GLY A 1 86 ? 15.934 8.284 -12.960 1.00 81.62 86 GLY A N 1
ATOM 640 C CA . GLY A 1 86 ? 15.049 8.864 -11.945 1.00 81.62 86 GLY A CA 1
ATOM 641 C C . GLY A 1 86 ? 13.769 8.077 -11.628 1.00 81.62 86 GLY A C 1
ATOM 642 O O . GLY A 1 86 ? 13.058 8.469 -10.706 1.00 81.62 86 GLY A O 1
ATOM 643 N N . ILE A 1 87 ? 13.480 6.965 -12.319 1.00 84.19 87 ILE A N 1
ATOM 644 C CA . ILE A 1 87 ? 12.322 6.101 -12.030 1.00 84.19 87 ILE A CA 1
ATOM 645 C C . ILE A 1 87 ? 12.829 4.716 -11.602 1.00 84.19 87 ILE A C 1
ATOM 647 O O . ILE A 1 87 ? 13.345 3.972 -12.443 1.00 84.19 87 ILE A O 1
ATOM 651 N N . PRO A 1 88 ? 12.681 4.345 -10.315 1.00 88.12 88 PRO A N 1
ATOM 652 C CA . PRO A 1 88 ? 13.049 3.020 -9.829 1.00 88.12 88 PRO A CA 1
ATOM 653 C C . PRO A 1 88 ? 12.306 1.908 -10.574 1.00 88.12 88 PRO A C 1
ATOM 655 O O . PRO A 1 88 ? 11.167 2.090 -11.021 1.00 88.12 88 PRO A O 1
ATOM 658 N N . SER A 1 89 ? 12.932 0.734 -10.645 1.00 91.44 89 SER A N 1
ATOM 659 C CA . SER A 1 89 ? 12.270 -0.455 -11.177 1.00 91.44 89 SER A CA 1
ATOM 660 C C . SER A 1 89 ? 11.084 -0.863 -10.314 1.00 91.44 89 SER A C 1
ATOM 662 O O . SER A 1 89 ? 11.022 -0.544 -9.121 1.00 91.44 89 SER A O 1
ATOM 664 N N . PHE A 1 90 ? 10.156 -1.614 -10.903 1.00 91.62 90 PHE A N 1
ATOM 665 C CA . PHE A 1 90 ? 8.993 -2.122 -10.183 1.00 91.62 90 PHE A CA 1
ATOM 666 C C . PHE A 1 90 ? 9.412 -2.974 -8.972 1.00 91.62 90 PHE A C 1
ATOM 668 O O . PHE A 1 90 ? 8.844 -2.841 -7.887 1.00 91.62 90 PHE A O 1
ATOM 675 N N . ALA A 1 91 ? 10.479 -3.767 -9.121 1.00 93.00 91 ALA A N 1
ATOM 676 C CA . ALA A 1 91 ? 11.095 -4.525 -8.035 1.00 93.00 91 ALA A CA 1
ATOM 677 C C . ALA A 1 91 ? 11.554 -3.636 -6.868 1.00 93.00 91 ALA A C 1
ATOM 679 O O . ALA A 1 91 ? 11.194 -3.880 -5.715 1.00 93.00 91 ALA A O 1
ATOM 680 N N . SER A 1 92 ? 12.333 -2.589 -7.159 1.00 92.38 92 SER A N 1
ATOM 681 C CA . SER A 1 92 ? 12.810 -1.645 -6.143 1.00 92.38 92 SER A CA 1
ATOM 682 C C . SER A 1 92 ? 11.651 -0.902 -5.485 1.00 92.38 92 SER A C 1
ATOM 684 O O . SER A 1 92 ? 11.668 -0.652 -4.281 1.00 92.38 92 SER A O 1
ATOM 686 N N . PHE A 1 93 ? 10.617 -0.588 -6.261 1.00 91.44 93 PHE A N 1
ATOM 687 C CA . PHE A 1 93 ? 9.432 0.087 -5.768 1.00 91.44 93 PHE A CA 1
ATOM 688 C C . PHE A 1 93 ? 8.693 -0.751 -4.718 1.00 91.44 93 PHE A C 1
ATOM 690 O O . PHE A 1 93 ? 8.402 -0.256 -3.629 1.00 91.44 93 PHE A O 1
ATOM 697 N N . LEU A 1 94 ? 8.464 -2.039 -4.995 1.00 92.00 94 LEU A N 1
ATOM 698 C CA . LEU A 1 94 ? 7.891 -2.973 -4.023 1.00 92.00 94 LEU A CA 1
ATOM 699 C C . LEU A 1 94 ? 8.792 -3.151 -2.798 1.00 92.00 94 LEU A C 1
ATOM 701 O O . LEU A 1 94 ? 8.290 -3.136 -1.675 1.00 92.00 94 LEU A O 1
ATOM 705 N N . ALA A 1 95 ? 10.107 -3.276 -2.999 1.00 93.62 95 ALA A N 1
ATOM 706 C CA . ALA A 1 95 ? 11.063 -3.473 -1.912 1.00 93.62 95 ALA A CA 1
ATOM 707 C C . ALA A 1 95 ? 11.043 -2.328 -0.885 1.00 93.62 95 ALA A C 1
ATOM 709 O O . ALA A 1 95 ? 11.195 -2.581 0.309 1.00 93.62 95 ALA A O 1
ATOM 710 N N . TYR A 1 96 ? 10.815 -1.085 -1.324 1.00 91.38 96 TYR A N 1
ATOM 711 C CA . TYR A 1 96 ? 10.736 0.069 -0.425 1.00 91.38 96 TYR A CA 1
ATOM 712 C C . TYR A 1 96 ? 9.316 0.380 0.047 1.00 91.38 96 TYR A C 1
ATOM 714 O O . TYR A 1 96 ? 9.103 0.614 1.238 1.00 91.38 96 TYR A O 1
ATOM 722 N N . LEU A 1 97 ? 8.328 0.392 -0.853 1.00 91.50 97 LEU A N 1
ATOM 723 C CA . LEU A 1 97 ? 6.980 0.830 -0.493 1.00 91.50 97 LEU A CA 1
ATOM 724 C C . LEU A 1 97 ? 6.153 -0.241 0.203 1.00 91.50 97 LEU A C 1
ATOM 726 O O . LEU A 1 97 ? 5.338 0.125 1.046 1.00 91.50 97 LEU A O 1
ATOM 730 N N . ALA A 1 98 ? 6.334 -1.532 -0.089 1.00 91.62 98 ALA A N 1
ATOM 731 C CA . ALA A 1 98 ? 5.521 -2.561 0.559 1.00 91.62 98 ALA A CA 1
ATOM 732 C C . ALA A 1 98 ? 5.760 -2.622 2.084 1.00 91.62 98 ALA A C 1
ATOM 734 O O . ALA A 1 98 ? 4.773 -2.607 2.825 1.00 91.62 98 ALA A O 1
ATOM 735 N N . PRO A 1 99 ? 7.011 -2.592 2.597 1.00 94.50 99 PRO A N 1
ATOM 736 C CA . PRO A 1 99 ? 7.254 -2.534 4.040 1.00 94.50 99 PRO A CA 1
ATOM 737 C C . PRO A 1 99 ? 6.737 -1.243 4.684 1.00 94.50 99 PRO A C 1
ATOM 739 O O . PRO A 1 99 ? 6.122 -1.289 5.749 1.00 94.50 99 PRO A O 1
ATOM 742 N N . LEU A 1 100 ? 6.942 -0.093 4.030 1.00 94.00 100 LEU A N 1
ATOM 743 C CA . LEU A 1 100 ? 6.468 1.199 4.534 1.00 94.00 100 LEU A CA 1
ATOM 744 C C . LEU A 1 100 ? 4.941 1.255 4.598 1.00 94.00 100 LEU A C 1
ATOM 746 O O . LEU A 1 100 ? 4.382 1.661 5.615 1.00 94.00 100 LEU A O 1
ATOM 750 N N . ALA A 1 101 ? 4.258 0.800 3.550 1.00 93.38 101 ALA A N 1
ATOM 751 C CA . ALA A 1 101 ? 2.807 0.715 3.536 1.00 93.38 101 ALA A CA 1
ATOM 752 C C . ALA A 1 101 ? 2.290 -0.258 4.598 1.00 93.38 101 ALA A C 1
ATOM 754 O O . ALA A 1 101 ? 1.332 0.067 5.293 1.00 93.38 101 ALA A O 1
ATOM 755 N N . GLY A 1 102 ? 2.944 -1.410 4.775 1.00 92.62 102 GLY A N 1
ATOM 756 C CA . GLY A 1 102 ? 2.615 -2.358 5.838 1.00 92.62 102 GLY A CA 1
ATOM 757 C C . GLY A 1 102 ? 2.701 -1.726 7.228 1.00 92.62 102 GLY A C 1
ATOM 758 O O . GLY A 1 102 ? 1.770 -1.861 8.019 1.00 92.62 102 GLY A O 1
ATOM 759 N N . LEU A 1 103 ? 3.769 -0.971 7.507 1.00 95.06 103 LEU A N 1
ATOM 760 C CA . LEU A 1 103 ? 3.928 -0.237 8.767 1.00 95.06 103 LEU A CA 1
ATOM 761 C C . LEU A 1 103 ? 2.854 0.835 8.956 1.00 95.06 103 LEU A C 1
ATOM 763 O O . LEU A 1 103 ? 2.241 0.907 10.020 1.00 95.06 103 LEU A O 1
ATOM 767 N N . VAL A 1 104 ? 2.603 1.654 7.932 1.00 93.69 104 VAL A N 1
ATOM 768 C CA . VAL A 1 104 ? 1.595 2.722 7.993 1.00 93.69 104 VAL A CA 1
ATOM 769 C C . VAL A 1 104 ? 0.202 2.145 8.235 1.00 93.69 104 VAL A C 1
ATOM 771 O O . VAL A 1 104 ? -0.507 2.632 9.112 1.00 93.69 104 VAL A O 1
ATOM 774 N N . LEU A 1 105 ? -0.185 1.094 7.509 1.00 92.62 105 LEU A N 1
ATOM 775 C CA . LEU A 1 105 ? -1.485 0.441 7.677 1.00 92.62 105 LEU A CA 1
ATOM 776 C C . LEU A 1 105 ? -1.589 -0.291 9.023 1.00 92.62 105 LEU A C 1
ATOM 778 O O . LEU A 1 105 ? -2.622 -0.210 9.682 1.00 92.62 105 LEU A O 1
ATOM 782 N N . GLY A 1 106 ? -0.514 -0.942 9.476 1.00 91.88 106 GLY A N 1
ATOM 783 C CA . GLY A 1 106 ? -0.466 -1.602 10.782 1.00 91.88 106 GLY A CA 1
ATOM 784 C C . GLY A 1 106 ? -0.638 -0.618 11.941 1.00 91.88 106 GLY A C 1
ATOM 785 O O . GLY A 1 106 ? -1.439 -0.852 12.848 1.00 91.88 106 GLY A O 1
ATOM 786 N N . PHE A 1 107 ? 0.052 0.524 11.893 1.00 93.06 107 PHE A N 1
ATOM 787 C CA . PHE A 1 107 ? -0.156 1.588 12.871 1.00 93.06 107 PHE A CA 1
ATOM 788 C C . PHE A 1 107 ? -1.524 2.256 12.729 1.00 93.06 107 PHE A C 1
ATOM 790 O O . PHE A 1 107 ? -2.107 2.622 13.749 1.00 93.06 107 PHE A O 1
ATOM 797 N N . ASP A 1 108 ? -2.067 2.406 11.515 1.00 92.44 108 ASP A N 1
ATOM 798 C CA . ASP A 1 108 ? -3.421 2.940 11.323 1.00 92.44 108 ASP A CA 1
ATOM 799 C C . ASP A 1 108 ? -4.466 2.057 12.011 1.00 92.44 108 ASP A C 1
ATOM 801 O O . ASP A 1 108 ? -5.319 2.590 12.717 1.00 92.44 108 ASP A O 1
ATOM 805 N N . ALA A 1 109 ? -4.348 0.728 11.911 1.00 89.19 109 ALA A N 1
ATOM 806 C CA . ALA A 1 109 ? -5.237 -0.204 12.602 1.00 89.19 109 ALA A CA 1
ATOM 807 C C . ALA A 1 109 ? -5.215 0.007 14.128 1.00 89.19 109 ALA A C 1
ATOM 809 O O . ALA A 1 109 ? -6.260 0.204 14.745 1.00 89.19 109 ALA A O 1
ATOM 810 N N . ILE A 1 110 ? -4.027 0.076 14.739 1.00 91.12 110 ILE A N 1
ATOM 811 C CA . ILE A 1 110 ? -3.887 0.303 16.190 1.00 91.12 110 ILE A CA 1
ATOM 812 C C . ILE A 1 110 ? -4.430 1.682 16.590 1.00 91.12 110 ILE A C 1
ATOM 814 O O . ILE A 1 110 ? -5.163 1.825 17.573 1.00 91.12 110 ILE A O 1
ATOM 818 N N . ASN A 1 111 ? -4.079 2.717 15.827 1.00 90.88 111 ASN A N 1
ATOM 819 C CA . ASN A 1 111 ? -4.516 4.083 16.095 1.00 90.88 111 ASN A CA 1
ATOM 820 C C . ASN A 1 111 ? -6.031 4.232 15.954 1.00 90.88 111 ASN A C 1
ATOM 822 O O . ASN A 1 111 ? -6.640 5.012 16.690 1.00 90.88 111 ASN A O 1
ATOM 826 N N . ARG A 1 112 ? -6.650 3.473 15.049 1.00 89.75 112 ARG A N 1
ATOM 827 C CA . ARG A 1 112 ? -8.098 3.447 14.873 1.00 89.75 112 ARG A CA 1
ATOM 828 C C . ARG A 1 112 ? -8.794 2.911 16.114 1.00 89.75 112 ARG A C 1
ATOM 830 O O . ARG A 1 112 ? -9.641 3.618 16.656 1.00 89.75 112 ARG A O 1
ATOM 837 N N . GLU A 1 113 ? -8.361 1.762 16.625 1.00 90.94 113 GLU A N 1
ATOM 838 C CA . GLU A 1 113 ? -8.898 1.175 17.859 1.00 90.94 113 GLU A CA 1
ATOM 839 C C . GLU A 1 113 ? -8.732 2.104 19.064 1.00 90.94 113 GLU A C 1
ATOM 841 O O . GLU A 1 113 ? -9.619 2.231 19.914 1.00 90.94 113 GLU A O 1
ATOM 846 N N . ARG A 1 114 ? -7.599 2.813 19.131 1.00 92.38 114 ARG A N 1
ATOM 847 C CA . ARG A 1 114 ? -7.368 3.825 20.165 1.00 92.38 114 ARG A CA 1
ATOM 848 C C . ARG A 1 114 ? -8.333 5.003 20.027 1.00 92.38 114 ARG A C 1
ATOM 850 O O . ARG A 1 114 ? -8.906 5.429 21.024 1.00 92.38 114 ARG A O 1
ATOM 857 N N . SER A 1 115 ? -8.525 5.517 18.812 1.00 91.31 115 SER A N 1
ATOM 858 C CA . SER A 1 115 ? -9.409 6.662 18.546 1.00 91.31 115 SER A CA 1
ATOM 859 C C . SER A 1 115 ? -10.894 6.351 18.756 1.00 91.31 115 SER A C 1
ATOM 861 O O . SER A 1 115 ? -11.655 7.236 19.132 1.00 91.31 115 SER A O 1
ATOM 863 N N . GLN A 1 116 ? -11.296 5.095 18.551 1.00 90.56 116 GLN A N 1
ATOM 864 C CA . GLN A 1 116 ? -12.668 4.619 18.736 1.00 90.56 116 GLN A CA 1
ATOM 865 C C . GLN A 1 116 ? -12.956 4.159 20.175 1.00 90.56 116 GLN A C 1
ATOM 867 O O . GLN A 1 116 ? -14.094 3.825 20.496 1.00 90.56 116 GLN A O 1
ATOM 872 N N . GLY A 1 117 ? -11.945 4.134 21.053 1.00 92.38 117 GLY A N 1
ATOM 873 C CA . GLY A 1 117 ? -12.081 3.683 22.443 1.00 92.38 117 GLY A CA 1
ATOM 874 C C . GLY A 1 117 ? -12.270 2.168 22.601 1.00 92.38 117 GLY A C 1
ATOM 875 O O . GLY A 1 117 ? -12.520 1.684 23.704 1.00 92.38 117 GLY A O 1
ATOM 876 N N . THR A 1 118 ? -12.132 1.401 21.522 1.00 90.88 118 THR A N 1
ATOM 877 C CA . THR A 1 118 ? -12.338 -0.053 21.469 1.00 90.88 118 THR A CA 1
ATOM 878 C C . THR A 1 118 ? -11.093 -0.847 21.856 1.00 90.88 118 THR A C 1
ATOM 880 O O . THR A 1 118 ? -11.205 -2.024 22.202 1.00 90.88 118 THR A O 1
ATOM 883 N N . LEU A 1 119 ? -9.925 -0.199 21.911 1.00 90.50 119 LEU A N 1
ATOM 884 C CA . LEU A 1 119 ? -8.654 -0.835 22.266 1.00 90.50 119 LEU A CA 1
ATOM 885 C C . LEU A 1 119 ? -8.698 -1.562 23.621 1.00 90.50 119 LEU A C 1
ATOM 887 O O . LEU A 1 119 ? -8.211 -2.683 23.735 1.00 90.50 119 LEU A O 1
ATOM 891 N N . ASN A 1 120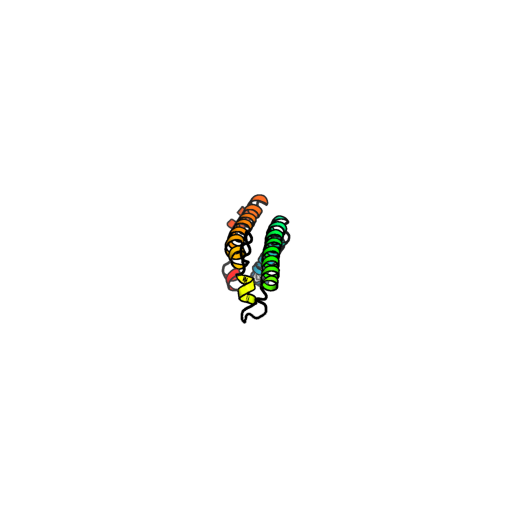 ? -9.323 -0.968 24.643 1.00 91.62 120 ASN A N 1
ATOM 892 C CA . ASN A 1 120 ? -9.431 -1.608 25.958 1.00 91.62 120 ASN A CA 1
ATOM 893 C C . ASN A 1 120 ? -10.282 -2.890 25.884 1.00 91.62 120 ASN A C 1
ATOM 895 O O . ASN A 1 120 ? -9.938 -3.908 26.479 1.00 91.62 120 ASN A O 1
ATOM 899 N N . ARG A 1 121 ? -11.356 -2.885 25.080 1.00 88.94 121 ARG A N 1
ATOM 900 C CA . ARG A 1 121 ? -12.186 -4.078 24.858 1.00 88.94 121 ARG A CA 1
ATOM 901 C C . ARG A 1 121 ? -11.415 -5.174 24.120 1.00 88.94 12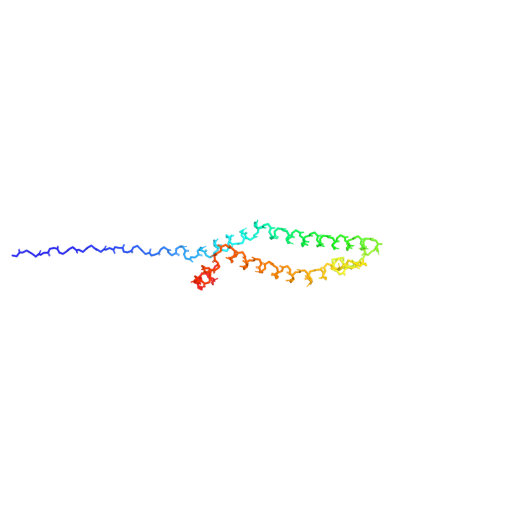1 ARG A C 1
ATOM 903 O O . ARG A 1 121 ? -11.514 -6.330 24.509 1.00 88.94 121 ARG A O 1
ATOM 910 N N . LEU A 1 122 ? -10.632 -4.814 23.103 1.00 83.62 122 LEU A N 1
ATOM 911 C CA . LEU A 1 122 ? -9.796 -5.765 22.364 1.00 83.62 122 LEU A CA 1
ATOM 912 C C . LEU A 1 122 ? -8.737 -6.433 23.247 1.00 83.62 122 LEU A C 1
ATOM 914 O O . LEU A 1 122 ? -8.530 -7.637 23.143 1.00 83.62 122 LEU A O 1
ATOM 918 N N . VAL A 1 123 ? -8.081 -5.669 24.124 1.00 87.62 123 VAL A N 1
ATOM 919 C CA . VAL A 1 123 ? -7.004 -6.191 24.983 1.00 87.62 123 VAL A CA 1
ATOM 920 C C . VAL A 1 123 ? -7.551 -6.964 26.191 1.00 87.62 123 VAL A C 1
ATOM 922 O O . VAL A 1 123 ? -6.909 -7.899 26.662 1.00 87.62 123 VAL A O 1
ATOM 925 N N . SER A 1 124 ? -8.740 -6.611 26.688 1.00 90.69 124 SER A N 1
ATOM 926 C CA . SER A 1 124 ? -9.351 -7.256 27.864 1.00 90.69 124 SER A CA 1
ATOM 927 C C . SER A 1 124 ? -10.144 -8.527 27.552 1.00 90.69 124 SER A C 1
ATOM 929 O O . SER A 1 124 ? -10.428 -9.296 28.471 1.00 90.69 124 SER A O 1
ATOM 931 N N . GLN A 1 125 ? -10.509 -8.769 26.288 1.00 85.94 125 GLN A N 1
ATOM 932 C CA . GLN A 1 125 ? -11.332 -9.914 25.886 1.00 85.94 125 GLN A CA 1
ATOM 933 C C . GLN A 1 125 ? -10.563 -10.851 24.945 1.00 85.94 125 GLN A C 1
ATOM 935 O O . GLN A 1 125 ? -10.725 -10.774 23.725 1.00 85.94 125 GLN A O 1
ATOM 940 N N . PRO A 1 126 ? -9.734 -11.763 25.486 1.00 80.69 126 PRO A N 1
ATOM 941 C CA . PRO A 1 126 ? -9.051 -12.750 24.666 1.00 80.69 126 PRO A CA 1
ATOM 942 C C . PRO A 1 126 ? -10.054 -13.687 23.980 1.00 80.69 126 PRO A C 1
ATOM 944 O O . PRO A 1 126 ? -10.985 -14.215 24.594 1.00 80.69 126 PRO A O 1
ATOM 947 N N . ILE A 1 127 ? -9.839 -13.917 22.686 1.00 77.94 127 ILE A N 1
ATOM 948 C CA . ILE A 1 127 ? -10.591 -14.901 21.905 1.00 77.94 127 ILE A CA 1
ATOM 949 C C . ILE A 1 127 ? -10.139 -16.298 22.344 1.00 77.94 127 ILE A C 1
ATOM 951 O O . ILE A 1 127 ? -8.951 -16.548 22.551 1.00 77.94 127 ILE A O 1
ATOM 955 N N . HIS A 1 128 ? -11.085 -17.226 22.493 1.00 84.75 128 HIS A N 1
ATOM 956 C CA . HIS A 1 128 ? -10.762 -18.600 22.872 1.00 84.75 128 HIS A CA 1
ATOM 957 C C . HIS A 1 128 ? -9.871 -19.244 21.804 1.00 84.75 128 HIS A C 1
ATOM 959 O O . HIS A 1 128 ? -10.195 -19.189 20.619 1.00 84.75 128 HIS A O 1
ATOM 965 N N . ARG A 1 129 ? -8.784 -19.909 22.221 1.00 81.06 129 ARG A N 1
ATOM 966 C CA . ARG A 1 129 ? -7.814 -20.543 21.304 1.00 81.06 129 ARG A CA 1
ATOM 967 C C . ARG A 1 129 ? 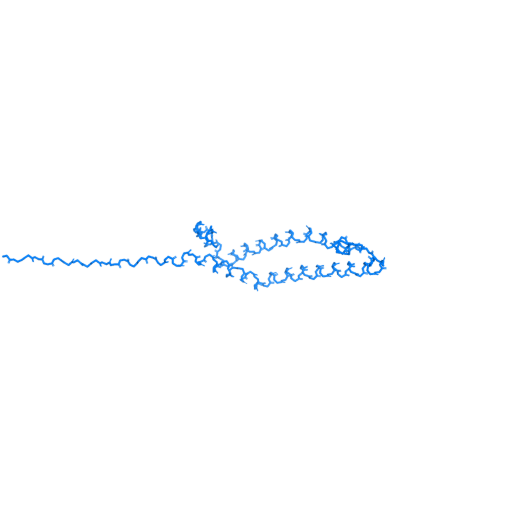-8.482 -21.470 20.281 1.00 81.06 129 ARG A C 1
ATOM 969 O O . ARG A 1 129 ? -8.100 -21.494 19.118 1.00 81.06 129 ARG A O 1
ATOM 976 N N . ASP A 1 130 ? -9.515 -22.196 20.706 1.00 80.31 130 ASP A N 1
ATOM 977 C CA . ASP A 1 130 ? -10.198 -23.178 19.868 1.00 80.31 130 ASP A CA 1
ATOM 978 C C . ASP A 1 130 ? -11.000 -22.496 18.749 1.00 80.31 130 ASP A C 1
ATOM 980 O O . ASP A 1 130 ? -11.219 -23.106 17.707 1.00 80.31 130 ASP A O 1
ATOM 984 N N . ALA A 1 131 ? -11.399 -21.232 18.932 1.00 77.56 131 ALA A N 1
ATOM 985 C CA . ALA A 1 131 ? -12.030 -20.425 17.891 1.00 77.56 131 ALA A CA 1
ATOM 986 C C . ALA A 1 131 ? -11.023 -19.905 16.851 1.00 77.56 131 ALA A C 1
ATOM 988 O O . ALA A 1 131 ? -11.445 -19.510 15.774 1.00 77.56 131 ALA A O 1
ATOM 989 N N . VAL A 1 132 ? -9.721 -19.911 17.163 1.00 70.06 132 VAL A N 1
ATOM 990 C CA . VAL A 1 132 ? -8.637 -19.552 16.232 1.00 70.06 132 VAL A CA 1
ATOM 991 C C . VAL A 1 132 ? -8.136 -20.788 15.483 1.00 70.06 132 VAL A C 1
ATOM 993 O O . VAL A 1 132 ? -7.935 -20.736 14.278 1.00 70.06 132 VAL A O 1
ATOM 996 N N . ILE A 1 133 ? -7.958 -21.912 16.186 1.00 78.62 133 ILE A N 1
ATOM 997 C CA . ILE A 1 133 ? -7.429 -23.161 15.608 1.00 78.62 133 ILE A CA 1
ATOM 998 C C . ILE A 1 133 ? -8.455 -23.843 14.691 1.00 78.62 133 ILE A C 1
ATOM 1000 O O . ILE A 1 133 ? -8.073 -24.452 13.698 1.00 78.62 133 ILE A O 1
ATOM 1004 N N . ASN A 1 134 ? -9.748 -23.749 15.021 1.00 75.69 134 ASN A N 1
ATOM 1005 C CA . ASN A 1 134 ? -10.831 -24.372 14.250 1.00 75.69 134 ASN A CA 1
ATOM 1006 C C . ASN A 1 134 ? -11.604 -23.369 13.368 1.00 75.69 134 ASN A C 1
ATOM 1008 O O . ASN A 1 134 ? -12.752 -23.654 13.016 1.00 75.69 134 ASN A O 1
ATOM 1012 N N . ALA A 1 135 ? -11.024 -22.188 13.116 1.00 66.31 135 ALA A N 1
ATOM 1013 C CA . ALA A 1 135 ? -11.597 -21.135 12.274 1.00 66.31 135 ALA A CA 1
ATOM 1014 C C . ALA A 1 135 ? -11.717 -21.546 10.800 1.00 66.31 135 ALA A C 1
ATOM 1016 O O . ALA A 1 135 ? -10.818 -22.266 10.312 1.00 66.31 135 ALA A O 1
#